Protein AF-A0A397E0C1-F1 (afdb_monomer_lite)

Structure (mmCIF, N/CA/C/O backbone):
data_AF-A0A397E0C1-F1
#
_entry.id   AF-A0A397E0C1-F1
#
loop_
_atom_site.group_PDB
_atom_site.id
_atom_site.type_symbol
_atom_site.label_atom_id
_atom_site.label_alt_id
_atom_site.label_comp_id
_atom_site.label_asym_id
_atom_site.label_entity_id
_atom_site.label_seq_id
_atom_site.pdbx_PDB_ins_code
_atom_site.Cartn_x
_atom_site.Cartn_y
_atom_site.Cartn_z
_atom_site.occupancy
_atom_site.B_iso_or_equiv
_atom_site.auth_seq_id
_atom_site.auth_comp_id
_atom_site.auth_asym_id
_atom_site.auth_atom_id
_atom_site.pdbx_PDB_model_num
ATOM 1 N N . MET A 1 1 ? 11.444 -10.487 -8.036 1.00 68.38 1 MET A N 1
ATOM 2 C CA . MET A 1 1 ? 12.542 -10.014 -7.154 1.00 68.38 1 MET A CA 1
ATOM 3 C C . MET A 1 1 ? 12.106 -8.809 -6.321 1.00 68.38 1 MET A C 1
ATOM 5 O O . MET A 1 1 ? 12.135 -8.898 -5.100 1.00 68.38 1 MET A O 1
ATOM 9 N N . LEU A 1 2 ? 11.587 -7.753 -6.957 1.00 75.44 2 LEU A N 1
ATOM 10 C CA . LEU A 1 2 ? 11.128 -6.522 -6.300 1.00 75.44 2 LEU A CA 1
ATOM 11 C C . LEU A 1 2 ? 10.060 -6.743 -5.207 1.00 75.44 2 LEU A C 1
ATOM 13 O O . LEU A 1 2 ? 10.218 -6.245 -4.102 1.00 75.44 2 LEU A O 1
ATOM 17 N N . GLN A 1 3 ? 9.044 -7.587 -5.433 1.00 76.81 3 GLN A N 1
ATOM 18 C CA . GLN A 1 3 ? 8.035 -7.903 -4.401 1.00 76.81 3 GLN A CA 1
ATOM 19 C C . GLN A 1 3 ? 8.637 -8.512 -3.122 1.00 76.81 3 GLN A C 1
ATOM 21 O O . GLN A 1 3 ? 8.148 -8.266 -2.022 1.00 76.81 3 GLN A O 1
ATOM 26 N N . ARG A 1 4 ? 9.671 -9.353 -3.258 1.00 78.56 4 ARG A N 1
ATOM 27 C CA . ARG A 1 4 ? 10.333 -9.987 -2.107 1.00 78.56 4 ARG A CA 1
ATOM 28 C C . ARG A 1 4 ? 11.173 -8.971 -1.349 1.00 78.56 4 ARG A C 1
ATOM 30 O O . ARG A 1 4 ? 11.087 -8.939 -0.132 1.00 78.56 4 ARG A O 1
ATOM 37 N N . PHE A 1 5 ? 11.904 -8.127 -2.076 1.00 79.25 5 PHE A N 1
ATOM 38 C CA . PHE A 1 5 ? 12.646 -7.010 -1.499 1.00 79.25 5 PHE A CA 1
ATOM 39 C C . PHE A 1 5 ? 11.715 -6.074 -0.714 1.00 79.25 5 PHE A C 1
ATOM 41 O O . PHE A 1 5 ? 11.902 -5.904 0.483 1.00 79.25 5 PHE A O 1
ATOM 48 N N . LEU A 1 6 ? 10.644 -5.579 -1.346 1.00 79.56 6 LEU A N 1
ATOM 49 C CA . LEU A 1 6 ? 9.691 -4.661 -0.715 1.00 79.56 6 LEU A CA 1
ATOM 50 C C . LEU A 1 6 ? 9.010 -5.281 0.512 1.00 79.56 6 LEU A C 1
ATOM 52 O O . LEU A 1 6 ? 8.925 -4.641 1.554 1.00 79.56 6 LEU A O 1
ATOM 56 N N . ASN A 1 7 ? 8.557 -6.538 0.428 1.00 84.25 7 ASN A N 1
ATOM 57 C CA . ASN A 1 7 ? 7.970 -7.212 1.590 1.00 84.25 7 ASN A CA 1
ATOM 58 C C . ASN A 1 7 ? 9.002 -7.501 2.696 1.00 84.25 7 ASN A C 1
ATOM 60 O O . ASN A 1 7 ? 8.625 -7.483 3.863 1.00 84.25 7 ASN A O 1
ATOM 64 N N . GLY A 1 8 ? 10.274 -7.744 2.363 1.00 82.12 8 GLY A N 1
ATOM 65 C CA . GLY A 1 8 ? 11.358 -7.855 3.346 1.00 82.12 8 GLY A CA 1
ATOM 66 C C . GLY A 1 8 ? 11.569 -6.538 4.093 1.00 82.12 8 GLY A C 1
ATOM 67 O O . GLY A 1 8 ? 11.539 -6.513 5.320 1.00 82.12 8 GLY A O 1
ATOM 68 N N . THR A 1 9 ? 11.614 -5.417 3.367 1.00 80.19 9 THR A N 1
ATOM 69 C CA . THR A 1 9 ? 11.662 -4.074 3.966 1.00 80.19 9 THR A CA 1
ATOM 70 C C . THR A 1 9 ? 10.463 -3.811 4.885 1.00 80.19 9 THR A C 1
ATOM 72 O O . THR A 1 9 ? 10.634 -3.294 5.987 1.00 80.19 9 THR A O 1
ATOM 75 N N . LEU A 1 10 ? 9.250 -4.223 4.484 1.00 82.06 10 LEU A N 1
ATOM 76 C CA . LEU A 1 10 ? 8.056 -4.137 5.336 1.00 82.06 10 LEU A CA 1
ATOM 77 C C . LEU A 1 10 ? 8.182 -4.973 6.622 1.00 82.06 10 LEU A C 1
ATOM 79 O O . LEU A 1 10 ? 7.555 -4.627 7.614 1.00 82.06 10 LEU A O 1
ATOM 83 N N . GLN A 1 11 ? 8.948 -6.066 6.639 1.00 80.69 11 GLN A N 1
ATOM 84 C CA . GLN A 1 11 ? 9.126 -6.898 7.837 1.00 80.69 11 GLN A CA 1
ATOM 85 C C . GLN A 1 11 ? 10.170 -6.340 8.809 1.00 80.69 11 GLN A C 1
ATOM 87 O O . GLN A 1 11 ? 10.003 -6.468 10.024 1.00 80.69 11 GLN A O 1
ATOM 92 N N . GLU A 1 12 ? 11.206 -5.681 8.298 1.00 81.38 12 GLU A N 1
ATOM 93 C CA . GLU A 1 12 ? 12.348 -5.211 9.092 1.00 81.38 12 GLU A CA 1
ATOM 94 C C . GLU A 1 12 ? 12.137 -3.818 9.713 1.00 81.38 12 GLU A C 1
ATOM 96 O O . GLU A 1 12 ? 12.688 -3.531 10.772 1.00 81.38 12 GLU A O 1
ATOM 101 N N . GLN A 1 13 ? 11.309 -2.956 9.110 1.00 72.88 13 GLN A N 1
ATOM 102 C CA . GLN A 1 13 ? 11.157 -1.557 9.548 1.00 72.88 13 GLN A CA 1
ATOM 103 C C . GLN A 1 13 ? 10.226 -1.380 10.763 1.00 72.88 13 GLN A C 1
ATOM 105 O O . GLN A 1 13 ? 9.048 -1.715 10.653 1.00 72.88 13 GLN A O 1
ATOM 110 N N . PRO A 1 14 ? 10.670 -0.817 11.900 1.00 70.81 14 PRO A N 1
ATOM 111 C CA . PRO A 1 14 ? 9.831 -0.669 13.091 1.00 70.81 14 PRO A CA 1
ATOM 112 C C . PRO A 1 14 ? 8.524 0.085 12.793 1.00 70.81 14 PRO A C 1
ATOM 114 O O . PRO A 1 14 ? 8.493 1.015 11.991 1.00 70.81 14 PRO A O 1
ATOM 117 N N . ILE A 1 15 ? 7.430 -0.310 13.456 1.00 67.62 15 ILE A N 1
ATOM 118 C CA . ILE A 1 15 ? 6.157 0.416 13.355 1.00 67.62 15 ILE A CA 1
ATOM 119 C C . ILE A 1 15 ? 6.317 1.730 14.125 1.00 67.62 15 ILE A C 1
ATOM 121 O O . ILE A 1 15 ? 6.192 1.759 15.348 1.00 67.62 15 ILE A O 1
ATOM 125 N N . ALA A 1 16 ? 6.624 2.810 13.412 1.00 65.06 16 ALA A N 1
ATOM 126 C CA . ALA A 1 16 ? 6.574 4.156 13.961 1.00 65.06 16 ALA A CA 1
ATOM 127 C C . ALA A 1 16 ? 5.121 4.659 13.962 1.00 65.06 16 ALA A C 1
ATOM 129 O O . ALA A 1 16 ? 4.354 4.399 13.035 1.00 65.06 16 ALA A O 1
ATOM 130 N N . SER A 1 17 ? 4.721 5.385 15.005 1.00 63.25 17 SER A N 1
ATOM 131 C CA . SER A 1 17 ? 3.465 6.144 14.988 1.00 63.25 17 SER A CA 1
ATOM 132 C C . SER A 1 17 ? 3.506 7.190 13.865 1.00 63.25 17 SER A C 1
ATOM 134 O O . SER A 1 17 ? 4.516 7.883 13.776 1.00 63.25 17 SER A O 1
ATOM 136 N N . LEU A 1 18 ? 2.422 7.306 13.077 1.00 61.94 18 LEU A N 1
ATOM 137 C CA . LEU A 1 18 ? 2.210 8.148 11.870 1.00 61.94 18 LEU A CA 1
ATOM 138 C C . LEU A 1 18 ? 2.402 9.668 12.088 1.00 61.94 18 LEU A C 1
ATOM 140 O O . LEU A 1 18 ? 1.499 10.470 11.858 1.00 61.94 18 LEU A O 1
ATOM 144 N N . LYS A 1 19 ? 3.542 10.080 12.635 1.00 56.56 19 LYS A N 1
ATOM 145 C CA . LYS A 1 19 ? 3.801 11.431 13.146 1.00 56.56 19 LYS A CA 1
ATOM 146 C C . LYS A 1 19 ? 4.996 12.106 12.481 1.00 56.56 19 LYS A C 1
ATOM 148 O O . LYS A 1 19 ? 5.441 13.137 12.984 1.00 56.56 19 LYS A O 1
ATOM 153 N N . THR A 1 20 ? 5.530 11.579 11.381 1.00 55.25 20 THR A N 1
ATOM 154 C CA . THR A 1 20 ? 6.597 12.274 10.655 1.00 55.25 20 THR A CA 1
ATOM 155 C C . THR A 1 20 ? 6.029 13.480 9.912 1.00 55.25 20 THR A C 1
ATOM 157 O O . THR A 1 20 ? 5.549 13.400 8.790 1.00 55.25 20 THR A O 1
ATOM 160 N N . GLN A 1 21 ? 6.080 14.641 10.565 1.00 59.69 21 GLN A N 1
ATOM 161 C CA . GLN A 1 21 ? 5.863 15.943 9.940 1.00 59.69 21 GLN A CA 1
ATOM 162 C C . GLN A 1 21 ? 7.079 16.333 9.087 1.00 59.69 21 GLN A C 1
ATOM 164 O O . GLN A 1 21 ? 7.777 17.274 9.440 1.00 59.69 21 GLN A O 1
ATOM 169 N N . HIS A 1 22 ? 7.376 15.639 7.986 1.00 53.59 22 HIS A N 1
ATOM 170 C CA . HIS A 1 22 ? 8.437 16.090 7.077 1.00 53.59 22 HIS A CA 1
ATOM 171 C C . HIS A 1 22 ? 8.079 15.860 5.603 1.00 53.59 22 HIS A C 1
ATOM 173 O O . HIS A 1 22 ? 7.383 14.920 5.242 1.00 53.59 22 HIS A O 1
ATOM 179 N N . ALA A 1 23 ? 8.491 16.814 4.765 1.00 60.91 23 ALA A N 1
ATOM 180 C CA . ALA A 1 23 ? 8.093 16.974 3.365 1.00 60.91 23 ALA A CA 1
ATOM 181 C C . ALA A 1 23 ? 8.999 16.217 2.370 1.00 60.91 23 ALA A C 1
ATOM 183 O O . ALA A 1 23 ? 8.958 16.485 1.169 1.00 60.91 23 ALA A O 1
ATOM 184 N N . ASP A 1 24 ? 9.859 15.320 2.856 1.00 75.88 24 ASP A N 1
ATOM 185 C CA . ASP A 1 24 ? 10.818 14.573 2.046 1.00 75.88 24 ASP A CA 1
ATOM 186 C C . ASP A 1 24 ? 10.303 13.172 1.666 1.00 75.88 24 ASP A C 1
ATOM 188 O O . ASP A 1 24 ? 9.494 12.552 2.350 1.00 75.88 24 ASP A O 1
ATOM 192 N N . ILE A 1 25 ? 10.777 12.649 0.534 1.00 71.62 25 ILE A N 1
ATOM 1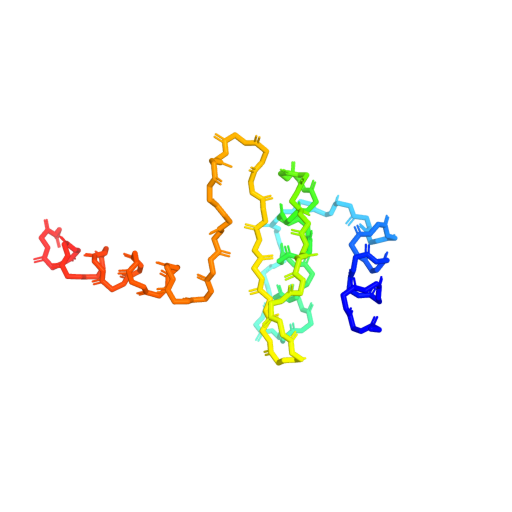93 C CA . ILE A 1 25 ? 10.303 11.369 -0.023 1.00 71.62 25 ILE A CA 1
ATOM 194 C C . ILE A 1 25 ? 10.575 10.194 0.936 1.00 71.62 25 ILE A C 1
ATOM 196 O O . ILE A 1 25 ? 9.796 9.240 0.983 1.00 71.62 25 ILE A O 1
ATOM 200 N N . SER A 1 26 ? 11.657 10.257 1.717 1.00 74.44 26 SER A N 1
ATO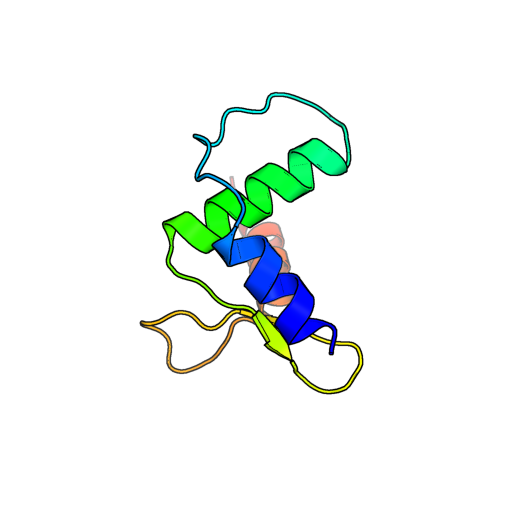M 201 C CA . SER A 1 26 ? 12.046 9.187 2.642 1.00 74.44 26 SER A CA 1
ATOM 202 C C . SER A 1 26 ? 11.111 9.095 3.849 1.00 74.44 26 SER A C 1
ATOM 204 O O . SER A 1 26 ? 10.742 7.987 4.253 1.00 74.44 26 SER A O 1
ATOM 206 N N . SER A 1 27 ? 10.682 10.230 4.408 1.00 74.06 27 SER A N 1
ATOM 207 C CA . SER A 1 27 ? 9.680 10.253 5.482 1.00 74.06 27 SER A CA 1
ATOM 208 C C . SER A 1 27 ? 8.312 9.766 4.993 1.00 74.06 27 SER A C 1
ATOM 210 O O . SER A 1 27 ? 7.731 8.882 5.622 1.00 74.06 27 SER A O 1
ATOM 212 N N . VAL A 1 28 ? 7.867 10.194 3.803 1.00 74.06 28 VAL A N 1
ATOM 213 C CA . VAL A 1 28 ? 6.632 9.680 3.174 1.00 74.06 28 VAL A CA 1
ATOM 214 C C . VAL A 1 28 ? 6.683 8.161 2.987 1.00 74.06 28 VAL A C 1
ATOM 216 O O . VAL A 1 28 ? 5.714 7.459 3.282 1.00 74.06 28 VAL A O 1
ATOM 219 N N . TRP A 1 29 ? 7.813 7.622 2.519 1.00 76.19 29 TRP A N 1
ATOM 220 C CA . TRP A 1 29 ? 7.976 6.175 2.370 1.00 76.19 29 TRP A CA 1
ATOM 221 C C . TRP A 1 29 ? 7.896 5.438 3.713 1.00 76.19 29 TRP A C 1
ATOM 223 O O . TRP A 1 29 ? 7.265 4.383 3.802 1.00 76.19 29 TRP A O 1
ATOM 233 N N . THR A 1 30 ? 8.476 6.012 4.767 1.00 78.06 30 THR A N 1
ATOM 234 C CA . THR A 1 30 ? 8.423 5.456 6.127 1.00 78.06 30 THR A CA 1
ATOM 235 C C . THR A 1 30 ? 6.983 5.377 6.641 1.00 78.06 30 THR A C 1
ATOM 237 O O . THR A 1 30 ? 6.574 4.332 7.149 1.00 78.06 30 THR A O 1
ATOM 240 N N . ASP A 1 31 ? 6.183 6.425 6.430 1.00 78.12 31 ASP A N 1
ATOM 241 C CA . ASP A 1 31 ? 4.766 6.448 6.814 1.00 78.12 31 ASP A CA 1
ATOM 242 C C . ASP A 1 31 ? 3.925 5.430 6.033 1.00 78.12 31 ASP A C 1
ATOM 244 O O . ASP A 1 31 ? 3.072 4.740 6.606 1.00 78.12 31 ASP A O 1
ATOM 248 N N . VAL A 1 32 ? 4.184 5.273 4.730 1.00 79.00 32 VAL A N 1
ATOM 249 C CA . VAL A 1 32 ? 3.528 4.247 3.903 1.00 79.00 32 VAL A CA 1
ATOM 250 C C . VAL A 1 32 ? 3.849 2.848 4.430 1.00 79.00 32 VAL A C 1
ATOM 252 O O . VAL A 1 32 ? 2.941 2.034 4.613 1.00 79.00 32 VAL A O 1
ATOM 255 N N . VAL A 1 33 ? 5.120 2.564 4.725 1.00 80.31 33 VAL A N 1
ATOM 256 C CA . VAL A 1 33 ? 5.559 1.276 5.285 1.00 80.31 33 VAL A CA 1
ATOM 257 C C . VAL A 1 33 ? 4.908 1.012 6.644 1.00 80.31 33 VAL A C 1
ATOM 259 O O . VAL A 1 33 ? 4.357 -0.073 6.856 1.00 80.31 33 VAL A O 1
ATOM 262 N N . ALA A 1 34 ? 4.915 1.998 7.543 1.00 81.44 34 ALA A N 1
ATOM 263 C CA . ALA A 1 34 ? 4.291 1.893 8.859 1.00 81.44 34 ALA A CA 1
ATOM 264 C C . ALA A 1 34 ? 2.786 1.604 8.748 1.00 81.44 34 ALA A C 1
ATOM 266 O O . ALA A 1 34 ? 2.286 0.684 9.400 1.00 81.44 34 ALA A O 1
ATOM 267 N N . THR A 1 35 ? 2.087 2.310 7.852 1.00 81.38 35 THR A N 1
ATOM 268 C CA . THR A 1 35 ? 0.662 2.095 7.565 1.00 81.38 35 THR A CA 1
ATOM 269 C C . THR A 1 35 ? 0.406 0.670 7.076 1.00 81.38 35 THR A C 1
ATOM 271 O O . THR A 1 35 ? -0.433 -0.041 7.630 1.00 81.38 35 THR A O 1
ATOM 274 N N . LEU A 1 36 ? 1.142 0.206 6.061 1.00 84.06 36 LEU A N 1
ATOM 275 C CA . LEU A 1 36 ? 0.954 -1.138 5.507 1.00 84.06 36 LEU A CA 1
ATOM 276 C C . LEU A 1 36 ? 1.178 -2.227 6.567 1.00 84.06 36 LEU A C 1
ATOM 278 O O . LEU A 1 36 ? 0.393 -3.173 6.642 1.00 84.06 36 LEU A O 1
ATOM 282 N N . ARG A 1 37 ? 2.190 -2.074 7.431 1.00 82.44 37 ARG A N 1
ATOM 283 C CA . ARG A 1 37 ? 2.437 -2.998 8.549 1.00 82.44 37 ARG A CA 1
ATOM 284 C C . ARG A 1 37 ? 1.323 -2.975 9.587 1.00 82.44 37 ARG A C 1
ATOM 286 O O . ARG A 1 37 ? 0.880 -4.044 10.002 1.00 82.44 37 ARG A O 1
ATOM 293 N N . GLN A 1 38 ? 0.886 -1.786 10.004 1.00 83.50 38 GLN A N 1
ATOM 294 C CA . GLN A 1 38 ? -0.158 -1.612 11.017 1.00 83.50 38 GLN A CA 1
ATOM 295 C C . GLN A 1 38 ? -1.435 -2.374 10.639 1.00 83.50 38 GLN A C 1
ATOM 297 O O . GLN A 1 38 ? -2.076 -2.972 11.499 1.00 83.50 38 GLN A O 1
ATO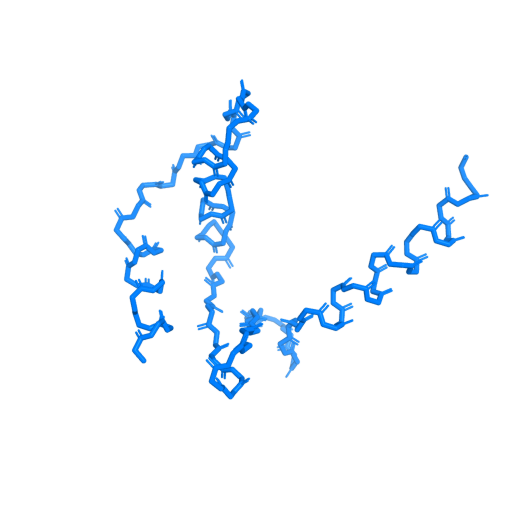M 302 N N . TYR A 1 39 ? -1.765 -2.407 9.346 1.00 81.88 39 TYR A N 1
ATOM 303 C CA . TYR A 1 39 ? -2.934 -3.113 8.820 1.00 81.88 39 TYR A CA 1
ATOM 304 C C . TYR A 1 39 ? -2.637 -4.534 8.299 1.00 81.88 39 TYR A C 1
ATOM 306 O O . TYR A 1 39 ? -3.504 -5.146 7.673 1.00 81.88 39 TYR A O 1
ATOM 314 N N . ASN A 1 40 ? -1.439 -5.080 8.553 1.00 82.56 40 ASN A N 1
ATOM 315 C CA . ASN A 1 40 ? -0.988 -6.397 8.079 1.00 82.56 40 ASN A CA 1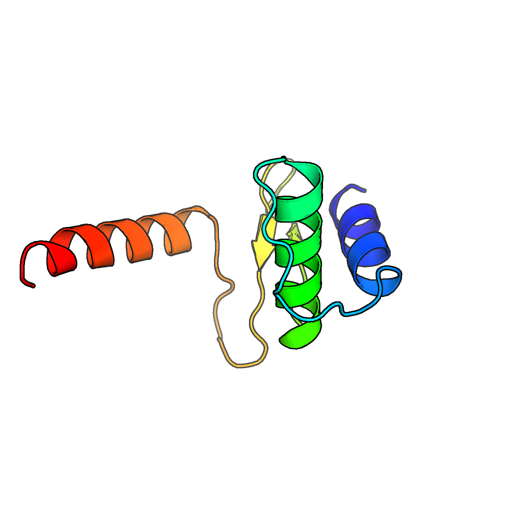
ATOM 316 C C . ASN A 1 40 ? -1.189 -6.598 6.560 1.00 82.56 40 ASN A C 1
ATOM 318 O O . ASN A 1 40 ? -1.620 -7.655 6.088 1.00 82.56 40 ASN A O 1
ATOM 322 N N . LEU A 1 41 ? -0.905 -5.551 5.787 1.00 84.88 41 LEU A N 1
ATOM 323 C CA . LEU A 1 41 ? -1.040 -5.524 4.337 1.00 84.88 41 LEU A CA 1
ATOM 324 C C . LEU A 1 41 ? 0.271 -5.944 3.673 1.00 84.88 41 LEU A C 1
ATOM 326 O O . LEU A 1 41 ? 1.364 -5.651 4.155 1.00 84.88 41 LEU A O 1
ATOM 330 N N . ARG A 1 42 ? 0.160 -6.641 2.538 1.00 82.88 42 ARG A N 1
ATOM 331 C CA . ARG A 1 42 ? 1.312 -7.105 1.753 1.00 82.88 42 ARG A CA 1
ATOM 332 C C . ARG A 1 42 ? 1.162 -6.732 0.289 1.00 82.88 42 ARG A C 1
ATOM 334 O O . ARG A 1 42 ? 0.053 -6.759 -0.254 1.00 82.88 42 ARG A O 1
ATOM 341 N N . LEU A 1 43 ? 2.299 -6.451 -0.343 1.00 83.19 43 LEU A N 1
ATOM 342 C CA . LEU A 1 43 ? 2.382 -6.183 -1.775 1.00 83.19 43 LEU A CA 1
ATOM 343 C C . LEU A 1 43 ? 2.409 -7.502 -2.551 1.00 83.19 43 LEU A C 1
ATOM 345 O O . LEU A 1 43 ? 3.199 -8.402 -2.243 1.00 83.19 43 LEU A O 1
ATOM 349 N N . GLN A 1 44 ? 1.565 -7.593 -3.574 1.00 80.94 44 GLN A N 1
ATOM 350 C CA . GLN A 1 44 ? 1.528 -8.676 -4.551 1.00 80.94 44 GLN A CA 1
ATOM 351 C C . GLN A 1 44 ? 1.927 -8.142 -5.924 1.00 80.94 44 GLN A C 1
ATOM 353 O O . GLN A 1 44 ? 1.459 -7.087 -6.340 1.00 80.94 44 GLN A O 1
ATOM 358 N N . THR A 1 45 ? 2.798 -8.865 -6.623 1.00 74.19 45 THR A N 1
ATOM 359 C CA . THR A 1 45 ? 3.197 -8.509 -7.989 1.00 74.19 45 THR A CA 1
ATOM 360 C C . THR A 1 45 ? 2.040 -8.794 -8.940 1.00 74.19 45 THR A C 1
ATOM 362 O O . THR A 1 45 ? 1.433 -9.865 -8.878 1.00 74.19 45 THR A O 1
ATOM 365 N N . ARG A 1 46 ? 1.769 -7.860 -9.847 1.00 75.44 46 ARG A N 1
ATOM 366 C CA . ARG A 1 46 ? 0.816 -8.013 -10.944 1.00 75.44 46 ARG A CA 1
ATOM 367 C C . ARG A 1 46 ? 1.554 -7.780 -12.263 1.00 75.44 46 ARG A C 1
ATOM 369 O O . ARG A 1 46 ? 1.508 -6.693 -12.822 1.00 75.44 46 ARG A O 1
ATOM 376 N N . GLY A 1 47 ? 2.232 -8.808 -12.762 1.00 73.25 47 GLY A N 1
ATOM 377 C CA . GLY A 1 47 ? 3.177 -8.647 -13.874 1.00 73.25 47 GLY A CA 1
ATOM 378 C C . GLY A 1 47 ? 4.476 -7.982 -13.416 1.00 73.25 47 GLY A C 1
ATOM 379 O O . GLY A 1 47 ? 4.723 -7.900 -12.216 1.00 73.25 47 GLY A O 1
ATOM 380 N N . ASP A 1 48 ? 5.304 -7.531 -14.354 1.00 69.25 48 ASP A N 1
ATOM 381 C CA . ASP A 1 48 ? 6.663 -7.075 -14.033 1.00 69.25 48 ASP A CA 1
ATOM 382 C C . ASP A 1 48 ? 6.715 -5.657 -13.432 1.00 69.25 48 ASP A C 1
ATOM 384 O O . ASP A 1 48 ? 7.545 -5.400 -12.559 1.00 69.25 48 ASP A O 1
ATOM 388 N N . ASP A 1 49 ? 5.764 -4.784 -13.791 1.00 66.62 49 ASP A N 1
ATOM 389 C CA . ASP A 1 49 ? 5.807 -3.349 -13.453 1.00 66.62 49 ASP A CA 1
ATOM 390 C C . ASP A 1 49 ? 4.678 -2.866 -12.525 1.00 66.62 49 ASP A C 1
ATOM 392 O O . ASP A 1 49 ? 4.549 -1.666 -12.261 1.00 66.62 49 ASP A O 1
ATOM 396 N N . HIS A 1 50 ? 3.802 -3.755 -12.045 1.00 72.62 50 HIS A N 1
ATOM 397 C CA . HIS A 1 50 ? 2.669 -3.362 -11.199 1.00 72.62 50 HIS A CA 1
ATOM 398 C C . HIS A 1 50 ? 2.609 -4.136 -9.883 1.00 72.62 50 HIS A C 1
ATOM 400 O O . HIS A 1 50 ? 2.972 -5.310 -9.794 1.00 72.62 50 HIS A O 1
ATOM 406 N N . PHE A 1 51 ? 2.080 -3.461 -8.861 1.00 76.88 51 PHE A N 1
ATOM 407 C CA . PHE A 1 51 ? 1.809 -4.029 -7.547 1.00 76.88 51 PHE A CA 1
ATOM 408 C C . PHE A 1 51 ? 0.368 -3.768 -7.135 1.00 76.88 51 PHE A C 1
ATOM 410 O O . PHE A 1 51 ? -0.168 -2.682 -7.352 1.00 76.88 51 PHE A O 1
ATOM 417 N N . ASP A 1 52 ? -0.214 -4.761 -6.475 1.00 84.94 52 ASP A N 1
ATOM 418 C CA . ASP A 1 52 ? -1.507 -4.661 -5.819 1.00 84.94 52 ASP A CA 1
ATOM 419 C C . ASP A 1 52 ? -1.345 -4.920 -4.313 1.00 84.94 52 ASP A C 1
ATOM 421 O O . ASP A 1 52 ? -0.463 -5.666 -3.879 1.00 84.94 52 ASP A O 1
ATOM 425 N N . ILE A 1 53 ? -2.221 -4.332 -3.501 1.00 82.56 53 ILE A N 1
ATOM 426 C CA . ILE A 1 53 ? -2.286 -4.551 -2.054 1.00 82.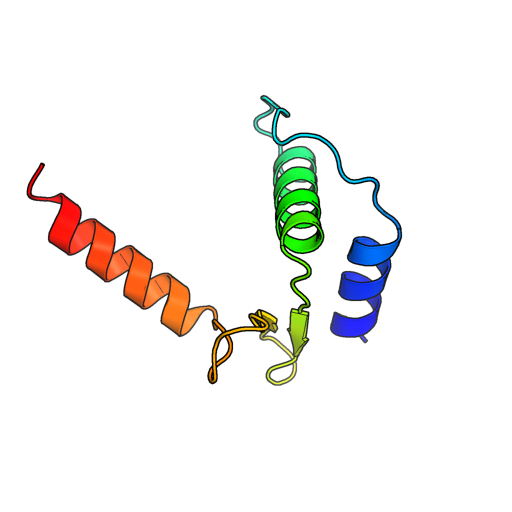56 53 ILE A CA 1
ATOM 427 C C . ILE A 1 53 ? -3.441 -5.504 -1.757 1.00 82.56 53 ILE A C 1
ATOM 429 O O . ILE A 1 53 ? -4.593 -5.221 -2.094 1.00 82.56 53 ILE A O 1
ATOM 433 N N . LYS A 1 54 ? -3.160 -6.632 -1.100 1.00 80.62 54 LYS A N 1
ATOM 434 C CA . LYS A 1 54 ? -4.209 -7.562 -0.666 1.00 80.62 54 LYS A CA 1
ATOM 435 C C . LYS A 1 54 ? -4.681 -7.212 0.742 1.00 80.62 54 LYS A C 1
ATOM 437 O O . LYS A 1 54 ? -3.895 -7.247 1.686 1.00 80.62 54 LYS A O 1
ATOM 442 N N . PHE A 1 55 ? -5.976 -6.943 0.879 1.00 79.19 55 PHE A N 1
ATOM 443 C CA . PHE A 1 55 ? -6.625 -6.758 2.173 1.00 79.19 55 PHE A CA 1
ATOM 444 C C . PHE A 1 55 ? -7.132 -8.110 2.691 1.00 79.19 55 PHE A C 1
ATOM 446 O O . PHE A 1 55 ? -7.797 -8.819 1.934 1.00 79.19 55 PHE A O 1
ATOM 453 N N . PRO A 1 56 ? -6.876 -8.481 3.960 1.00 74.56 56 PRO A N 1
ATOM 454 C CA . PRO A 1 56 ? -7.316 -9.766 4.513 1.00 74.56 56 PRO A CA 1
ATOM 455 C C . PRO A 1 56 ? -8.828 -10.021 4.413 1.00 74.56 56 PRO A C 1
ATOM 457 O O . PRO A 1 56 ? -9.246 -11.166 4.296 1.00 74.56 56 PRO A O 1
ATOM 460 N N . HIS A 1 57 ? -9.637 -8.959 4.437 1.00 76.06 57 HIS A N 1
ATOM 461 C CA . HIS A 1 57 ? -11.102 -9.016 4.451 1.00 76.06 57 HIS A CA 1
ATOM 462 C C . HIS A 1 57 ? -11.752 -8.744 3.083 1.00 76.06 57 HIS A C 1
ATOM 464 O O . HIS A 1 57 ? -12.976 -8.756 2.981 1.00 76.06 57 HIS A O 1
ATOM 470 N N . MET A 1 58 ? -10.972 -8.482 2.027 1.00 72.81 58 MET A N 1
ATOM 471 C CA . MET A 1 58 ? -11.519 -8.235 0.690 1.00 72.81 58 MET A CA 1
ATOM 472 C C . MET A 1 58 ? -11.242 -9.407 -0.248 1.00 72.81 58 MET A C 1
ATOM 474 O O . MET A 1 58 ? -10.131 -9.929 -0.319 1.00 72.81 58 MET A O 1
ATOM 478 N N . ALA A 1 59 ? -12.247 -9.764 -1.050 1.00 75.75 59 ALA A N 1
ATOM 479 C CA . ALA A 1 59 ? -12.105 -10.777 -2.095 1.00 75.75 59 ALA A CA 1
ATOM 480 C C . ALA A 1 59 ? -11.182 -10.327 -3.245 1.00 75.75 59 ALA A C 1
ATOM 482 O O . ALA A 1 59 ? -10.609 -11.160 -3.944 1.00 75.75 59 ALA A O 1
ATOM 483 N N . LYS A 1 60 ? -11.042 -9.012 -3.456 1.00 79.25 60 LYS A N 1
ATOM 484 C CA . LYS A 1 60 ? -10.220 -8.418 -4.517 1.00 79.25 60 LYS A CA 1
ATOM 485 C C . LYS A 1 60 ? -9.112 -7.569 -3.902 1.00 79.25 60 LYS A C 1
ATOM 487 O O . LYS A 1 60 ? -9.368 -6.812 -2.970 1.00 79.25 60 LYS A O 1
ATOM 492 N N . SER A 1 61 ? -7.906 -7.667 -4.453 1.00 80.62 61 SER A N 1
ATOM 493 C CA . SER A 1 61 ? -6.799 -6.775 -4.099 1.00 80.62 61 SER A CA 1
ATOM 494 C C . SER A 1 61 ? -7.080 -5.347 -4.581 1.00 80.62 61 SER A C 1
ATOM 496 O O . SER A 1 61 ? -7.730 -5.139 -5.612 1.00 80.62 61 SER A O 1
ATOM 498 N N . ALA A 1 62 ? -6.575 -4.353 -3.854 1.00 81.00 62 ALA A N 1
ATOM 499 C CA . ALA A 1 62 ? -6.563 -2.983 -4.336 1.00 81.00 62 ALA A CA 1
ATOM 500 C C . ALA A 1 62 ? -5.400 -2.801 -5.303 1.00 81.00 62 ALA A C 1
ATOM 502 O O . ALA A 1 62 ? -4.240 -3.017 -4.967 1.00 81.00 62 ALA A O 1
ATOM 503 N N . THR A 1 63 ? -5.740 -2.393 -6.513 1.00 81.44 63 THR A N 1
ATOM 504 C CA . THR A 1 63 ? -4.792 -2.156 -7.596 1.00 81.44 63 THR A CA 1
ATOM 505 C C . THR A 1 63 ? -4.646 -0.655 -7.784 1.00 81.44 63 THR A C 1
ATOM 507 O O . THR A 1 63 ? -5.599 0.077 -7.502 1.00 81.44 63 THR A O 1
ATOM 510 N N . THR A 1 64 ? -3.547 -0.178 -8.372 1.00 74.75 64 THR A N 1
ATOM 511 C CA . THR A 1 64 ? -3.376 1.258 -8.683 1.00 74.75 64 THR A CA 1
ATOM 512 C C . THR A 1 64 ? -4.590 1.827 -9.424 1.00 74.75 64 THR A C 1
ATOM 514 O O . THR A 1 64 ? -5.112 2.875 -9.064 1.00 74.75 64 THR A O 1
ATOM 517 N N . LYS A 1 65 ? -5.123 1.078 -10.403 1.00 78.88 65 LYS A N 1
ATOM 518 C CA . LYS A 1 65 ? -6.346 1.439 -11.142 1.00 78.88 65 LYS A CA 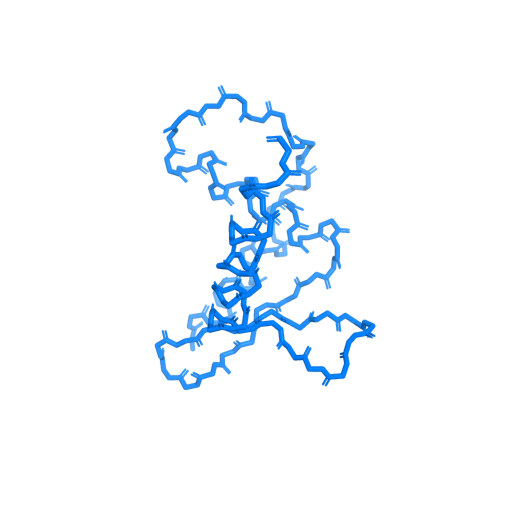1
ATOM 519 C C . LYS A 1 65 ? -7.588 1.585 -10.253 1.00 78.88 65 LYS A C 1
ATOM 521 O O . LYS A 1 65 ? -8.348 2.531 -10.442 1.00 78.88 65 LYS A O 1
ATOM 526 N N . ASN A 1 66 ? -7.818 0.657 -9.324 1.00 78.38 66 ASN A N 1
ATOM 527 C CA . ASN A 1 66 ? -8.987 0.696 -8.447 1.00 78.38 66 ASN A CA 1
ATOM 528 C C . ASN A 1 66 ? -8.857 1.836 -7.438 1.00 78.38 66 ASN A C 1
ATOM 530 O O . ASN A 1 66 ? -9.800 2.598 -7.285 1.00 78.38 66 ASN A O 1
ATOM 534 N N . ILE A 1 67 ? -7.674 2.017 -6.844 1.00 76.06 67 ILE A N 1
ATOM 535 C CA . ILE A 1 67 ? -7.396 3.130 -5.929 1.00 76.06 67 ILE A CA 1
ATOM 536 C C . ILE A 1 67 ? -7.589 4.468 -6.653 1.00 76.06 67 ILE A C 1
ATOM 538 O O . ILE A 1 67 ? -8.337 5.314 -6.179 1.00 76.06 67 ILE A O 1
ATOM 542 N N . ALA A 1 68 ? -7.010 4.642 -7.845 1.00 72.88 68 ALA A N 1
ATOM 543 C CA . ALA A 1 68 ? -7.171 5.863 -8.634 1.00 72.88 68 ALA A CA 1
ATOM 544 C C . ALA A 1 68 ? -8.633 6.121 -9.033 1.00 72.88 68 ALA A C 1
ATOM 546 O O . ALA A 1 68 ? -9.085 7.267 -9.044 1.00 72.88 68 ALA A O 1
ATOM 547 N N . ARG A 1 69 ? -9.392 5.063 -9.351 1.00 78.38 69 ARG A N 1
ATOM 548 C CA . ARG A 1 69 ? -10.829 5.167 -9.620 1.00 78.38 69 ARG A CA 1
ATOM 549 C C . ARG A 1 69 ? -11.583 5.642 -8.382 1.00 78.38 69 ARG A C 1
ATOM 551 O O . ARG A 1 69 ? -12.358 6.583 -8.516 1.00 78.38 69 ARG A O 1
ATOM 558 N N . GLU A 1 70 ? -11.349 5.032 -7.222 1.00 73.12 70 GLU A N 1
ATOM 559 C CA . GLU A 1 70 ? -11.988 5.428 -5.963 1.00 73.12 70 GLU A CA 1
ATOM 560 C C . GLU A 1 70 ? -11.626 6.867 -5.594 1.00 73.12 70 GLU A C 1
ATOM 562 O O . GLU A 1 70 ? -12.522 7.671 -5.368 1.00 73.12 70 GLU A O 1
ATOM 567 N N . MET A 1 71 ? -10.347 7.252 -5.658 1.00 68.56 71 MET A N 1
ATOM 568 C CA . MET A 1 71 ? -9.921 8.640 -5.434 1.00 68.56 71 MET A CA 1
ATOM 569 C C . MET A 1 71 ? -10.624 9.608 -6.391 1.00 68.56 71 MET A C 1
ATOM 571 O O . MET A 1 71 ? -11.127 10.642 -5.965 1.00 68.56 71 MET A O 1
ATOM 575 N N . LYS A 1 72 ? -10.729 9.267 -7.682 1.00 73.75 72 LYS A N 1
ATOM 576 C CA . LYS A 1 72 ? -11.450 10.087 -8.665 1.00 73.75 72 LYS A CA 1
ATOM 577 C C . LYS A 1 72 ? -12.944 10.172 -8.361 1.00 73.75 72 LYS A C 1
ATOM 579 O O . LYS A 1 72 ? -13.532 11.227 -8.581 1.00 73.75 72 LYS A O 1
ATOM 584 N N . MET A 1 73 ? -13.568 9.092 -7.889 1.00 73.81 73 MET A N 1
ATOM 585 C CA . MET A 1 73 ? -14.960 9.129 -7.440 1.00 73.81 73 MET A CA 1
ATOM 586 C C . MET A 1 73 ? -15.106 10.007 -6.201 1.00 73.81 73 MET A C 1
ATOM 588 O O . MET A 1 73 ? -15.965 10.875 -6.206 1.00 73.81 73 MET A O 1
ATOM 592 N N . HIS A 1 74 ? -14.232 9.872 -5.204 1.00 65.62 74 HIS A N 1
ATOM 593 C CA . HIS A 1 74 ? -14.223 10.722 -4.015 1.00 65.62 74 HIS A CA 1
ATOM 594 C C . HIS A 1 74 ? -14.004 12.200 -4.345 1.00 65.62 74 HIS A C 1
ATOM 596 O O . HIS A 1 74 ? -14.689 13.033 -3.776 1.00 65.62 74 HIS A O 1
ATOM 602 N N . ILE A 1 75 ? -13.131 12.544 -5.296 1.00 72.81 75 ILE A N 1
ATOM 603 C CA . ILE A 1 75 ? -12.955 13.931 -5.761 1.00 72.81 75 ILE A CA 1
ATOM 604 C C . ILE A 1 75 ? -14.215 14.426 -6.483 1.00 72.81 75 ILE A C 1
ATOM 606 O O . ILE A 1 75 ? -14.672 15.536 -6.237 1.00 72.81 75 ILE A O 1
ATOM 610 N N . LYS A 1 76 ? -14.814 13.599 -7.352 1.00 70.75 76 LYS A N 1
ATOM 611 C CA . LYS A 1 76 ? -16.072 13.943 -8.038 1.00 70.75 76 LYS A CA 1
ATOM 612 C C . LYS A 1 76 ? -17.237 14.139 -7.067 1.00 70.75 76 LYS A C 1
ATOM 614 O O . LYS A 1 76 ? -18.057 15.019 -7.287 1.00 70.75 76 LYS A O 1
ATOM 619 N N . LEU A 1 77 ? -17.314 13.311 -6.028 1.00 73.50 77 LEU A N 1
ATOM 620 C CA . LEU A 1 77 ? -18.325 13.383 -4.972 1.00 73.50 77 LEU A CA 1
ATOM 621 C C . LEU A 1 77 ? -17.996 14.476 -3.940 1.00 73.50 77 LEU A C 1
ATOM 623 O O . LEU A 1 77 ? -18.894 14.996 -3.295 1.00 73.50 77 LEU A O 1
ATOM 627 N N . GLY A 1 78 ? -16.720 14.847 -3.815 1.00 53.84 78 GLY A N 1
ATOM 628 C CA . GLY A 1 78 ? -16.179 15.874 -2.923 1.00 53.84 78 GLY A CA 1
ATOM 629 C C . GLY A 1 78 ? -16.227 17.300 -3.477 1.00 53.84 78 GLY A C 1
ATOM 630 O O . GLY A 1 78 ? -15.753 18.209 -2.813 1.00 53.84 78 GLY A O 1
ATOM 631 N N . HIS A 1 79 ? -16.843 17.520 -4.643 1.00 48.91 79 HIS A N 1
ATOM 632 C CA . HIS A 1 79 ? -17.392 18.827 -5.039 1.00 48.91 79 HIS A CA 1
ATOM 633 C C . HIS A 1 79 ? -18.796 19.076 -4.431 1.00 48.91 79 HIS A C 1
ATOM 635 O O . HIS A 1 79 ? -19.559 19.890 -4.947 1.00 48.91 79 HIS A O 1
ATOM 641 N N . ALA A 1 80 ? -19.161 18.352 -3.366 1.00 41.50 80 ALA A N 1
ATOM 642 C CA . ALA A 1 80 ? -20.415 18.507 -2.624 1.00 41.50 80 ALA A CA 1
ATOM 643 C C . ALA A 1 80 ? -20.204 18.637 -1.100 1.00 41.50 80 ALA A C 1
ATOM 645 O O . ALA A 1 80 ? -21.065 18.222 -0.323 1.00 41.50 80 ALA A O 1
ATOM 646 N N . LEU A 1 81 ? -19.068 19.201 -0.676 1.00 37.78 81 LEU A N 1
ATOM 647 C CA . LEU A 1 81 ? -18.888 19.759 0.667 1.00 37.78 81 LEU A CA 1
ATOM 648 C C . LEU A 1 81 ? -18.527 21.238 0.558 1.00 37.78 81 LEU A C 1
ATOM 650 O O . LEU A 1 81 ? -17.619 21.547 -0.246 1.00 37.78 81 LEU A O 1
#

Radius of gyration: 14.59 Å; chains: 1; bounding box: 33×30×29 Å

Organism: Aphanomyces astaci (NCBI:txid112090)

Secondary structure (DSSP, 8-state):
-HHHHHHHHHHHS----S-----SHHHHHHHHHHHHHHTT-EEEE-SSS-EEEEPTT-SS-EEHHHHHHHHHHHHHHGGG-

Foldseek 3Di:
DVQVVVVVVLVPQDQDDLPPPDDDPVNVVSNVSNVCNVQVWGWDDDPDPFIWIDHPPDPDTHGPVNVVVVVVVCVVVVVPD

pLDDT: mean 73.8, std 9.56, range [37.78, 84.94]

Sequence (81 aa):
MLQRFLNGTLQEQPIASLKTQHADISSVWTDVVATLRQYNLRLQTRGDDHFDIKFPHMAKSATTKNIAREMKMHIKLGHAL